Protein AF-A0A0M9G1Z7-F1 (afdb_monomer_lite)

Secondary structure (DSSP, 8-state):
----SSS--S---TTT--S-S-HHHHH-HHHHHHHHT-TTS-EEE--HHHHTT-B--HHHHHGGGGGTTBHHHHHHHHHHHTTTTHHHHSTT---B-HHHHHHHHHH-GGG-EEEE--EEE---TT-TTTT-EEEPPTTS---SEEEEES--HHHHHHHHHHHTT-S-B-

Structure (mmCIF, N/CA/C/O backbone):
data_AF-A0A0M9G1Z7-F1
#
_entry.id   AF-A0A0M9G1Z7-F1
#
loop_
_atom_site.group_PDB
_atom_site.id
_atom_site.type_symbol
_atom_site.label_atom_id
_atom_site.label_alt_id
_atom_site.label_comp_id
_atom_site.label_asym_id
_atom_site.label_entity_id
_atom_site.label_seq_id
_atom_site.pdbx_PDB_ins_code
_atom_site.Cartn_x
_atom_site.Cartn_y
_atom_site.Cartn_z
_atom_site.occupancy
_atom_site.B_iso_or_equiv
_atom_site.auth_seq_id
_atom_site.auth_comp_id
_atom_site.auth_asym_id
_atom_site.auth_atom_id
_atom_site.pdbx_PDB_model_num
ATOM 1 N N . MET A 1 1 ? 0.176 5.608 -1.181 1.00 98.38 1 MET A N 1
ATOM 2 C CA . MET A 1 1 ? 0.176 4.142 -1.284 1.00 98.38 1 MET A CA 1
ATOM 3 C C . MET A 1 1 ? 0.508 3.815 -2.726 1.00 98.38 1 MET A C 1
ATOM 5 O O . MET A 1 1 ? -0.100 4.425 -3.598 1.00 98.38 1 MET A O 1
ATOM 9 N N . GLY A 1 2 ? 1.482 2.946 -2.980 1.00 98.50 2 GLY A N 1
ATOM 10 C CA . GLY A 1 2 ? 1.714 2.448 -4.333 1.00 98.50 2 GLY A CA 1
ATOM 11 C C . GLY A 1 2 ? 3.036 1.710 -4.508 1.00 98.50 2 GLY A C 1
ATOM 12 O O . GLY A 1 2 ? 3.995 1.946 -3.771 1.00 98.50 2 GLY A O 1
ATOM 13 N N . GLY A 1 3 ? 3.079 0.841 -5.511 1.00 98.50 3 GLY A N 1
ATOM 14 C CA . GLY A 1 3 ? 4.253 0.079 -5.927 1.00 98.50 3 GLY A CA 1
ATOM 15 C C . GLY A 1 3 ? 4.392 -1.279 -5.243 1.00 98.50 3 GLY A C 1
ATOM 16 O O . GLY A 1 3 ? 3.792 -1.549 -4.205 1.00 98.50 3 GLY A O 1
ATOM 17 N N . ALA A 1 4 ? 5.225 -2.131 -5.835 1.00 98.31 4 ALA A N 1
ATOM 18 C CA . ALA A 1 4 ? 5.664 -3.420 -5.304 1.00 98.31 4 ALA A CA 1
ATOM 19 C C . ALA A 1 4 ? 7.134 -3.595 -5.696 1.00 98.31 4 ALA A C 1
ATOM 21 O O . ALA A 1 4 ? 7.437 -3.645 -6.887 1.00 98.31 4 ALA A O 1
ATOM 22 N N . VAL A 1 5 ? 8.044 -3.578 -4.717 1.00 97.38 5 VAL A N 1
ATOM 23 C CA . VAL A 1 5 ? 9.481 -3.397 -4.985 1.00 97.38 5 VAL A CA 1
ATOM 24 C C . VAL A 1 5 ? 10.244 -4.711 -4.860 1.00 97.38 5 VAL A C 1
ATOM 26 O O . VAL A 1 5 ? 10.845 -5.166 -5.833 1.00 97.38 5 VAL A O 1
ATOM 29 N N . ASP A 1 6 ? 10.197 -5.330 -3.680 1.00 97.06 6 ASP A N 1
ATOM 30 C CA . ASP A 1 6 ? 10.877 -6.593 -3.371 1.00 97.06 6 ASP A CA 1
ATOM 31 C C . ASP A 1 6 ? 9.891 -7.778 -3.321 1.00 97.06 6 ASP A C 1
ATOM 33 O O . ASP A 1 6 ? 10.258 -8.893 -2.952 1.00 97.06 6 ASP A O 1
ATOM 37 N N . VAL A 1 7 ? 8.626 -7.543 -3.682 1.00 97.38 7 VAL A N 1
ATOM 38 C CA . VAL A 1 7 ? 7.528 -8.516 -3.621 1.00 97.38 7 VAL A CA 1
ATOM 39 C C . VAL A 1 7 ? 6.761 -8.580 -4.941 1.00 97.38 7 VAL A C 1
ATOM 41 O O . VAL A 1 7 ? 6.930 -7.740 -5.826 1.00 97.38 7 VAL A O 1
ATOM 44 N N . LYS A 1 8 ? 5.900 -9.593 -5.074 1.00 96.88 8 LYS A N 1
ATOM 45 C CA . LYS A 1 8 ? 4.959 -9.713 -6.193 1.00 96.88 8 LYS A CA 1
ATOM 46 C C . LYS A 1 8 ? 3.984 -8.524 -6.202 1.00 96.88 8 LYS A C 1
ATOM 48 O O . LYS A 1 8 ? 3.596 -8.038 -5.141 1.00 96.88 8 LYS A O 1
ATOM 53 N N . GLY A 1 9 ? 3.598 -8.082 -7.396 1.00 98.06 9 GLY A N 1
ATOM 54 C CA . GLY A 1 9 ? 2.546 -7.093 -7.608 1.00 98.06 9 GLY A CA 1
ATOM 55 C C . GLY A 1 9 ? 1.139 -7.665 -7.403 1.00 98.06 9 GLY A C 1
ATOM 56 O O . GLY A 1 9 ? 0.977 -8.835 -7.055 1.00 98.06 9 GLY A O 1
ATOM 57 N N . ASN A 1 10 ? 0.122 -6.838 -7.649 1.00 97.75 10 ASN A N 1
ATOM 58 C CA . ASN A 1 10 ? -1.297 -7.208 -7.546 1.00 97.75 10 ASN A CA 1
ATOM 59 C C . ASN A 1 10 ? -2.120 -6.896 -8.815 1.00 97.75 10 ASN A C 1
ATOM 61 O O . ASN A 1 10 ? -3.346 -7.016 -8.811 1.00 97.75 10 ASN A O 1
ATOM 65 N N . VAL A 1 11 ? -1.465 -6.517 -9.919 1.00 97.69 11 VAL A N 1
ATOM 66 C CA . VAL A 1 11 ? -2.119 -6.308 -11.220 1.00 97.69 11 VAL A CA 1
ATOM 67 C C . VAL A 1 11 ? -2.081 -7.595 -12.039 1.00 97.69 11 VAL A C 1
ATOM 69 O O . VAL A 1 11 ? -1.102 -7.880 -12.734 1.00 97.69 11 VAL A O 1
ATOM 72 N N . PHE A 1 12 ? -3.170 -8.359 -11.982 1.00 95.50 12 PHE A N 1
ATOM 73 C CA . PHE A 1 12 ? -3.362 -9.599 -12.739 1.00 95.50 12 PHE A CA 1
ATOM 74 C C . PHE A 1 12 ? -4.390 -9.387 -13.852 1.00 95.50 12 PHE A C 1
ATOM 76 O O . PHE A 1 12 ? -5.594 -9.411 -13.603 1.00 95.50 12 PHE A O 1
ATOM 83 N N . ILE A 1 13 ? -3.912 -9.142 -15.074 1.00 95.81 13 ILE A N 1
ATOM 84 C CA . ILE A 1 13 ? -4.743 -9.031 -16.274 1.00 95.81 13 ILE A CA 1
ATOM 85 C C . ILE A 1 13 ? -4.264 -10.090 -17.267 1.00 95.81 13 ILE A C 1
ATOM 87 O O . ILE A 1 13 ? -3.140 -10.015 -17.773 1.00 95.81 13 ILE A O 1
ATOM 91 N N . ASP A 1 14 ? -5.122 -11.074 -17.533 1.00 94.75 14 ASP A N 1
ATOM 92 C CA . ASP A 1 14 ? -4.798 -12.239 -18.356 1.00 94.75 14 ASP A CA 1
ATOM 93 C C . ASP A 1 14 ? -4.264 -11.839 -19.735 1.00 94.75 14 ASP A C 1
ATOM 95 O O . ASP A 1 14 ? -4.853 -11.031 -20.454 1.00 94.75 14 ASP A O 1
ATOM 99 N N . GLY A 1 15 ? -3.107 -12.402 -20.092 1.00 93.88 15 GLY A N 1
ATOM 100 C CA . GLY A 1 15 ? -2.430 -12.124 -21.359 1.00 93.88 15 GLY A CA 1
ATOM 101 C C . GLY A 1 15 ? -1.851 -10.711 -21.493 1.00 93.88 15 GLY A C 1
ATOM 102 O O . GLY A 1 15 ? -1.323 -10.388 -22.555 1.00 93.88 15 GLY A O 1
ATOM 103 N N . ARG A 1 16 ? -1.928 -9.870 -20.450 1.00 96.12 16 ARG A N 1
ATOM 104 C CA . ARG A 1 16 ? -1.551 -8.452 -20.517 1.00 96.12 16 ARG A CA 1
ATOM 105 C C . ARG A 1 16 ? -0.486 -8.026 -19.513 1.00 96.12 16 ARG A C 1
ATOM 107 O O . ARG A 1 16 ? 0.337 -7.177 -19.861 1.00 96.12 16 ARG A O 1
ATOM 114 N N . THR A 1 17 ? -0.500 -8.569 -18.298 1.00 97.25 17 THR A N 1
ATOM 115 C CA . THR A 1 17 ? 0.473 -8.241 -17.245 1.00 97.25 17 THR A CA 1
ATOM 116 C C . THR A 1 17 ? 1.111 -9.502 -16.668 1.00 97.25 17 THR A C 1
ATOM 118 O O . THR A 1 17 ? 0.504 -10.569 -16.655 1.00 97.25 17 THR A O 1
ATOM 121 N N . ASP A 1 18 ? 2.346 -9.393 -16.178 1.00 97.44 18 ASP A N 1
ATOM 122 C CA . ASP A 1 18 ? 3.078 -10.497 -15.539 1.00 97.44 18 ASP A CA 1
ATOM 123 C C . ASP A 1 18 ? 2.846 -10.580 -14.017 1.00 97.44 18 ASP A C 1
ATOM 125 O O . ASP A 1 18 ? 3.425 -11.429 -13.338 1.00 97.44 18 ASP A O 1
ATOM 129 N N . GLY A 1 19 ? 2.021 -9.685 -13.462 1.00 97.06 19 GLY A N 1
ATOM 130 C CA . GLY A 1 19 ? 1.761 -9.615 -12.026 1.00 97.06 19 GLY A CA 1
ATOM 131 C C . GLY A 1 19 ? 2.853 -8.927 -11.207 1.00 97.06 19 GLY A C 1
ATOM 132 O O . GLY A 1 19 ? 2.873 -9.085 -9.989 1.00 97.06 19 GLY A O 1
ATOM 133 N N . SER A 1 20 ? 3.777 -8.192 -11.829 1.00 98.06 20 SER A N 1
ATOM 134 C CA . SER A 1 20 ? 4.849 -7.474 -11.121 1.00 98.06 20 SER A CA 1
ATOM 135 C C . SER A 1 20 ? 4.500 -6.039 -10.714 1.00 98.06 20 SER A C 1
ATOM 137 O O . SER A 1 20 ? 5.203 -5.454 -9.891 1.00 98.06 20 SER A O 1
ATOM 139 N N . ALA A 1 21 ? 3.439 -5.461 -11.278 1.00 98.50 21 ALA A N 1
ATOM 140 C CA . ALA A 1 21 ? 3.002 -4.098 -10.991 1.00 98.50 21 ALA A CA 1
ATOM 141 C C . ALA A 1 21 ? 1.966 -4.038 -9.862 1.00 98.50 21 ALA A C 1
ATOM 143 O O . ALA A 1 21 ? 1.261 -5.010 -9.581 1.00 98.50 21 ALA A O 1
ATOM 144 N N . GLU A 1 22 ? 1.856 -2.866 -9.242 1.00 98.75 22 GLU A N 1
ATOM 145 C CA . GLU A 1 22 ? 0.801 -2.532 -8.286 1.00 98.75 22 GLU A CA 1
ATOM 146 C C . GLU A 1 22 ? -0.187 -1.541 -8.926 1.00 98.75 22 GLU A C 1
ATOM 148 O O . GLU A 1 22 ? 0.222 -0.700 -9.731 1.00 98.75 22 GLU A O 1
ATOM 153 N N . TRP A 1 23 ? -1.480 -1.667 -8.607 1.00 98.62 23 TRP A N 1
ATOM 154 C CA . TRP A 1 23 ? -2.576 -0.953 -9.279 1.00 98.62 23 TRP A CA 1
ATOM 155 C C . TRP A 1 23 ? -2.42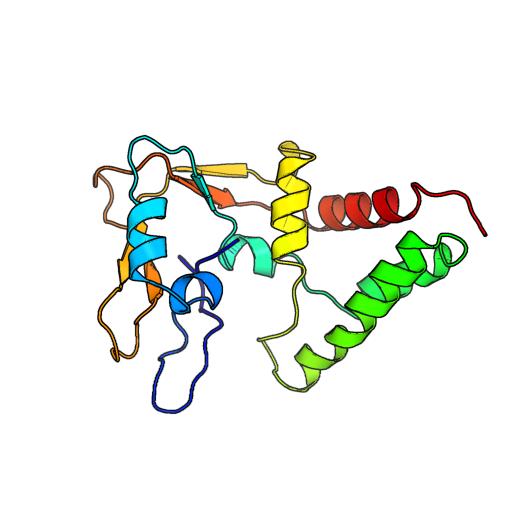2 0.569 -9.341 1.00 98.62 23 TRP A C 1
ATOM 157 O O . TRP A 1 23 ? -2.611 1.129 -10.421 1.00 98.62 23 TRP A O 1
ATOM 167 N N . ASN A 1 24 ? -2.063 1.248 -8.247 1.00 98.81 24 ASN A N 1
ATOM 168 C CA . ASN A 1 24 ? -1.942 2.710 -8.250 1.00 98.81 24 ASN A CA 1
ATOM 169 C C . ASN A 1 24 ? -0.838 3.198 -9.196 1.00 98.81 24 ASN A C 1
ATOM 171 O O . ASN A 1 24 ? -0.991 4.239 -9.831 1.00 98.81 24 ASN A O 1
ATOM 175 N N . ILE A 1 25 ? 0.261 2.447 -9.314 1.00 98.75 25 ILE A N 1
ATOM 176 C CA . ILE A 1 25 ? 1.335 2.766 -10.264 1.00 98.75 25 ILE A CA 1
ATOM 177 C C . ILE A 1 25 ? 0.937 2.384 -11.692 1.00 98.75 25 ILE A C 1
ATOM 179 O O . ILE A 1 25 ? 1.209 3.137 -12.621 1.00 98.75 25 ILE A O 1
ATOM 183 N N . PHE A 1 26 ? 0.290 1.231 -11.876 1.00 98.62 26 PHE A N 1
ATOM 184 C CA . PHE A 1 26 ? -0.145 0.740 -13.186 1.00 98.62 26 PHE A CA 1
ATOM 185 C C . PHE A 1 26 ? -1.203 1.628 -13.847 1.00 98.62 26 PHE A C 1
ATOM 187 O O . PHE A 1 26 ? -1.284 1.665 -15.070 1.00 98.62 26 PHE A O 1
ATOM 194 N N . TRP A 1 27 ? -2.006 2.343 -13.057 1.00 98.56 27 TRP A N 1
ATOM 195 C CA . TRP A 1 27 ? -3.067 3.199 -13.581 1.00 98.56 27 TRP A CA 1
ATOM 196 C C . TRP A 1 27 ? -2.533 4.386 -14.401 1.00 98.56 27 TRP A C 1
ATOM 198 O O . TRP A 1 27 ? -3.117 4.731 -15.425 1.00 98.56 27 TRP A O 1
ATOM 208 N N . ASP A 1 28 ? -1.410 4.980 -13.981 1.00 98.75 28 ASP A N 1
ATOM 209 C CA . ASP A 1 28 ? -0.669 6.000 -14.740 1.00 98.75 28 ASP A CA 1
ATOM 210 C C . ASP A 1 28 ? 0.842 5.916 -14.418 1.00 98.75 28 ASP A C 1
ATOM 212 O O . ASP A 1 28 ? 1.361 6.649 -13.560 1.00 98.75 28 ASP A O 1
ATOM 216 N N . PRO A 1 29 ? 1.578 5.005 -15.087 1.00 98.62 29 PRO A N 1
ATOM 217 C CA . PRO A 1 29 ? 3.004 4.822 -14.841 1.00 98.62 29 PRO A CA 1
ATOM 218 C C . PRO A 1 29 ? 3.849 6.076 -15.128 1.00 98.62 29 PRO A C 1
ATOM 220 O O . PRO A 1 29 ? 4.761 6.355 -14.340 1.00 98.62 29 PRO A O 1
ATOM 223 N N . PRO A 1 30 ? 3.603 6.862 -16.202 1.00 98.50 30 PRO A N 1
ATOM 224 C CA . PRO A 1 30 ? 4.297 8.131 -16.420 1.00 98.50 30 PRO A CA 1
ATOM 225 C C . PRO A 1 30 ? 4.157 9.123 -15.260 1.00 98.50 30 PRO A C 1
ATOM 227 O O . PRO A 1 30 ? 5.167 9.688 -14.829 1.00 98.50 30 PRO A O 1
ATOM 230 N N . ALA A 1 31 ? 2.951 9.317 -14.715 1.00 98.38 31 ALA A N 1
ATOM 231 C CA . ALA A 1 31 ? 2.757 10.205 -13.570 1.00 98.38 31 ALA A CA 1
ATOM 232 C C . ALA A 1 31 ? 3.496 9.694 -12.326 1.00 98.38 31 ALA A C 1
ATOM 234 O O . ALA A 1 31 ? 4.201 10.459 -11.659 1.00 98.38 31 ALA A O 1
ATOM 235 N N . ALA A 1 32 ? 3.403 8.389 -12.051 1.00 97.94 32 ALA A N 1
ATOM 236 C CA . ALA A 1 32 ? 4.121 7.766 -10.948 1.00 97.94 32 ALA A CA 1
ATOM 237 C C . ALA A 1 32 ? 5.642 7.930 -11.084 1.00 97.94 32 ALA A C 1
ATOM 239 O O . ALA A 1 32 ? 6.304 8.291 -10.110 1.00 97.94 32 ALA A O 1
ATOM 240 N N . LYS A 1 33 ? 6.196 7.739 -12.292 1.00 96.44 33 LYS A N 1
ATOM 241 C CA . LYS A 1 33 ? 7.617 7.980 -12.577 1.00 96.44 33 LYS A CA 1
ATOM 242 C C . LYS A 1 33 ? 8.004 9.410 -12.216 1.00 96.44 33 LYS A C 1
ATOM 244 O O . LYS A 1 33 ? 8.922 9.597 -11.426 1.00 96.44 33 LYS A O 1
ATOM 249 N N . THR A 1 34 ? 7.274 10.399 -12.733 1.00 95.69 34 THR A N 1
ATOM 250 C CA . THR A 1 34 ? 7.555 11.821 -12.487 1.00 95.69 34 THR A CA 1
ATOM 251 C C . THR A 1 34 ? 7.594 12.155 -10.993 1.00 95.69 34 THR A C 1
ATOM 253 O O . THR A 1 34 ? 8.503 12.856 -10.551 1.00 95.69 34 THR A O 1
ATOM 256 N N . VAL A 1 35 ? 6.646 11.645 -10.198 1.00 95.62 35 VAL A N 1
ATOM 257 C CA . VAL A 1 35 ? 6.580 11.926 -8.753 1.00 95.62 35 VAL A CA 1
ATOM 258 C C . VAL A 1 35 ? 7.670 11.181 -7.980 1.00 95.62 35 VAL A C 1
ATOM 260 O O . VAL A 1 35 ? 8.393 11.800 -7.199 1.00 95.62 35 VAL A O 1
ATOM 263 N N . LEU A 1 36 ? 7.821 9.870 -8.198 1.00 94.44 36 LEU A N 1
ATOM 264 C CA . LEU A 1 36 ? 8.739 9.028 -7.421 1.00 94.44 36 LEU A CA 1
ATOM 265 C C . LEU A 1 36 ? 10.216 9.332 -7.689 1.00 94.44 36 LEU A C 1
ATOM 267 O O . LEU A 1 36 ? 11.053 9.079 -6.819 1.00 94.44 36 LEU A O 1
ATOM 271 N N . THR A 1 37 ? 10.540 9.886 -8.860 1.00 90.81 37 THR A N 1
ATOM 272 C CA . THR A 1 37 ? 11.901 10.320 -9.202 1.00 90.81 37 THR A CA 1
ATOM 273 C C . THR A 1 37 ? 12.120 11.821 -9.004 1.00 90.81 37 THR A C 1
ATOM 275 O O . THR A 1 37 ? 13.184 12.325 -9.359 1.00 90.81 37 THR A O 1
ATOM 278 N N . CYS A 1 38 ? 11.146 12.563 -8.462 1.00 91.81 38 CYS A N 1
ATOM 279 C CA . CYS A 1 38 ? 11.286 14.001 -8.248 1.00 91.81 38 CYS A CA 1
ATOM 280 C C . CYS A 1 38 ? 12.326 14.287 -7.145 1.00 91.81 38 CYS A C 1
ATOM 282 O O . CYS A 1 38 ? 12.121 13.906 -5.989 1.00 91.81 38 CYS A O 1
ATOM 284 N N . PRO A 1 39 ? 13.430 15.000 -7.440 1.00 89.75 39 PRO A N 1
ATOM 285 C CA . PRO A 1 39 ? 14.479 15.250 -6.449 1.00 89.75 39 PRO A CA 1
ATOM 286 C C . PRO A 1 39 ? 14.055 16.254 -5.365 1.00 89.75 39 PRO A C 1
ATOM 288 O O . PRO A 1 39 ? 14.638 16.287 -4.284 1.00 89.75 39 PRO A O 1
ATOM 291 N N . HIS A 1 40 ? 13.034 17.072 -5.635 1.00 91.12 40 HIS A N 1
ATOM 292 C CA . HIS A 1 40 ? 12.601 18.159 -4.753 1.00 91.12 40 HIS A CA 1
ATOM 293 C C . HIS A 1 40 ? 11.419 17.787 -3.850 1.00 91.12 40 HIS A C 1
ATOM 295 O O . HIS A 1 40 ? 11.057 18.567 -2.971 1.00 91.12 40 HIS A O 1
ATOM 301 N N . LEU A 1 41 ? 10.825 16.605 -4.035 1.00 92.75 41 LEU A N 1
ATOM 302 C CA . LEU A 1 41 ? 9.673 16.149 -3.266 1.00 92.75 41 LEU A CA 1
ATOM 303 C C . LEU A 1 41 ? 10.062 14.979 -2.366 1.00 92.75 41 LEU A C 1
ATOM 305 O O . LEU A 1 41 ? 10.397 13.901 -2.853 1.00 92.75 41 LEU A O 1
ATOM 309 N N . LYS A 1 42 ? 9.962 15.174 -1.046 1.00 94.50 42 LYS A N 1
ATOM 310 C CA . LYS A 1 42 ? 10.115 14.065 -0.105 1.00 94.50 42 LYS A CA 1
ATOM 311 C C . LYS A 1 42 ? 8.908 13.139 -0.193 1.00 94.50 42 LYS A C 1
ATOM 313 O O . LYS A 1 42 ? 7.807 13.533 0.189 1.00 94.50 42 LYS A O 1
ATOM 318 N N . THR A 1 43 ? 9.133 11.900 -0.613 1.00 96.25 43 THR A N 1
ATOM 319 C CA . THR A 1 43 ? 8.074 10.904 -0.790 1.00 96.25 43 THR A CA 1
ATOM 320 C C . THR A 1 43 ? 8.278 9.735 0.163 1.00 96.25 43 THR A C 1
ATOM 322 O O . THR A 1 43 ? 9.358 9.156 0.215 1.00 96.25 43 THR A O 1
ATOM 325 N N . VAL A 1 44 ? 7.238 9.376 0.922 1.00 97.88 44 VAL A N 1
ATOM 326 C CA . VAL A 1 44 ? 7.213 8.141 1.721 1.00 97.88 44 VAL A CA 1
ATOM 327 C C . VAL A 1 44 ? 6.304 7.141 1.023 1.00 97.88 44 VAL A C 1
ATOM 329 O O . VAL A 1 44 ? 5.099 7.364 0.905 1.00 97.88 44 VAL A O 1
ATOM 332 N N . VAL A 1 45 ? 6.884 6.043 0.556 1.00 98.06 45 VAL A N 1
ATOM 333 C CA . VAL A 1 45 ? 6.191 5.010 -0.206 1.00 98.06 45 VAL A CA 1
ATOM 334 C C . VAL A 1 45 ? 5.772 3.881 0.725 1.00 98.06 45 VAL A C 1
ATOM 336 O O . VAL A 1 45 ? 6.605 3.210 1.327 1.00 98.06 45 VAL A O 1
ATOM 339 N N . PHE A 1 46 ? 4.464 3.661 0.805 1.00 98.69 46 PHE A N 1
ATOM 340 C CA . PHE A 1 46 ? 3.873 2.428 1.317 1.00 98.69 46 PHE A CA 1
ATOM 341 C C . PHE A 1 46 ? 3.514 1.551 0.118 1.00 98.69 46 PHE A C 1
ATOM 343 O O . PHE A 1 46 ? 2.459 1.742 -0.493 1.00 98.69 46 PHE A O 1
ATOM 350 N N . SER A 1 47 ? 4.437 0.659 -0.243 1.00 98.62 47 SER A N 1
ATOM 351 C CA . SER A 1 47 ? 4.286 -0.353 -1.293 1.00 98.62 47 SER A CA 1
ATOM 352 C C . SER A 1 47 ? 3.644 -1.633 -0.744 1.00 98.62 47 SER A C 1
ATOM 354 O O . SER A 1 47 ? 3.406 -1.753 0.469 1.00 98.62 47 SER A O 1
ATOM 356 N N . LEU A 1 48 ? 3.411 -2.622 -1.612 1.00 98.62 48 LEU A N 1
ATOM 357 C CA . LEU A 1 48 ? 2.989 -3.974 -1.222 1.00 98.62 48 LEU A CA 1
ATOM 358 C C . LEU A 1 48 ? 3.942 -4.623 -0.208 1.00 98.62 48 LEU A C 1
ATOM 360 O O . LEU A 1 48 ? 3.486 -5.319 0.692 1.00 98.62 48 LEU A O 1
ATOM 364 N N . ASP A 1 49 ? 5.236 -4.295 -0.247 1.00 98.31 49 ASP A N 1
ATOM 365 C CA . ASP A 1 49 ? 6.234 -4.751 0.731 1.00 98.31 49 ASP A CA 1
ATOM 366 C C . ASP A 1 49 ? 5.824 -4.461 2.184 1.00 98.31 49 ASP A C 1
ATOM 368 O O . ASP A 1 49 ? 6.047 -5.272 3.079 1.00 98.31 49 ASP A O 1
ATOM 372 N N . SER A 1 50 ? 5.224 -3.291 2.416 1.00 98.25 50 SER A N 1
ATOM 373 C CA . SER A 1 50 ? 4.772 -2.850 3.742 1.00 98.25 50 SER A CA 1
ATOM 374 C C . SER A 1 50 ? 3.320 -3.235 4.015 1.00 98.25 50 SER A C 1
ATOM 376 O O . SER A 1 50 ? 2.970 -3.701 5.098 1.00 98.25 50 SER A O 1
ATOM 378 N N . THR A 1 51 ? 2.458 -3.070 3.019 1.00 98.50 51 THR A N 1
ATOM 379 C CA . THR A 1 51 ? 1.003 -3.187 3.169 1.00 98.50 51 THR A CA 1
ATOM 380 C C . THR A 1 51 ? 0.512 -4.636 3.196 1.00 98.50 51 THR A C 1
ATOM 382 O O . THR A 1 51 ? -0.528 -4.903 3.797 1.00 98.50 51 THR A O 1
ATOM 385 N N . ASN A 1 52 ? 1.302 -5.594 2.697 1.00 97.69 52 ASN A N 1
ATOM 386 C CA . ASN A 1 52 ? 1.024 -7.024 2.871 1.00 97.69 52 ASN A CA 1
ATOM 387 C C . ASN A 1 52 ? 1.028 -7.460 4.353 1.00 97.69 52 ASN A C 1
ATOM 389 O O . ASN A 1 52 ? 0.524 -8.532 4.681 1.00 97.69 52 ASN A O 1
ATOM 393 N N . SER A 1 53 ? 1.549 -6.634 5.271 1.00 97.56 53 SER A N 1
ATOM 394 C CA . SER A 1 53 ? 1.513 -6.896 6.719 1.00 97.56 53 SER A CA 1
ATOM 395 C C . SER A 1 53 ? 0.149 -6.646 7.378 1.00 97.56 53 SER A C 1
ATOM 397 O O . SER A 1 53 ? -0.048 -7.029 8.532 1.00 97.56 53 SER A O 1
ATOM 399 N N . VAL A 1 54 ? -0.806 -6.020 6.675 1.00 98.06 54 VAL A N 1
ATOM 400 C CA . VAL A 1 54 ? -2.106 -5.613 7.239 1.00 98.06 54 VAL A CA 1
ATOM 401 C C . VAL A 1 54 ? -3.318 -6.194 6.483 1.00 98.06 54 VAL A C 1
ATOM 403 O O . VAL A 1 54 ? -4.143 -5.442 5.952 1.00 98.06 54 VAL A O 1
ATOM 406 N N . PRO A 1 55 ? -3.467 -7.534 6.420 1.00 97.25 55 PRO A N 1
ATOM 407 C CA . PRO A 1 55 ? -4.613 -8.167 5.769 1.00 97.25 55 PRO A CA 1
ATOM 408 C C . PRO A 1 55 ? -5.923 -7.911 6.523 1.00 97.25 55 PRO A C 1
ATOM 410 O O . PRO A 1 55 ? -6.029 -8.134 7.732 1.00 97.25 55 PRO A O 1
ATOM 413 N N . VAL A 1 56 ? -6.974 -7.533 5.796 1.00 97.44 56 VAL A N 1
ATOM 414 C CA . VAL A 1 56 ? -8.320 -7.379 6.358 1.00 97.44 56 VAL A CA 1
ATOM 415 C C . VAL A 1 56 ? -8.980 -8.754 6.442 1.00 97.44 56 VAL A C 1
ATOM 417 O O . VAL A 1 56 ? -9.602 -9.239 5.501 1.00 97.44 56 VAL A O 1
ATOM 420 N N . THR A 1 57 ? -8.823 -9.402 7.595 1.00 95.88 57 THR A N 1
ATOM 421 C CA . THR A 1 57 ? -9.376 -10.738 7.860 1.00 95.88 57 THR A CA 1
ATOM 422 C C . THR A 1 57 ? -10.667 -10.673 8.671 1.00 95.88 57 THR A C 1
ATOM 424 O O . THR A 1 57 ? -10.901 -9.724 9.423 1.00 95.88 57 THR A O 1
ATOM 427 N N . SER A 1 58 ? -11.478 -11.732 8.610 1.00 95.88 58 SER A N 1
ATOM 428 C CA . SER A 1 58 ? -12.669 -11.865 9.462 1.00 95.88 58 SER A CA 1
ATOM 429 C C . SER A 1 58 ? -12.342 -11.729 10.953 1.00 95.88 58 SER A C 1
ATOM 431 O O . SER A 1 58 ? -13.095 -11.086 11.677 1.00 95.88 58 SER A O 1
ATOM 433 N N . ALA A 1 59 ? -11.197 -12.250 11.409 1.00 95.88 59 ALA A N 1
ATOM 434 C CA . ALA A 1 59 ? -10.764 -12.137 12.804 1.00 95.88 59 ALA A CA 1
ATOM 435 C C . ALA A 1 59 ? -10.462 -10.685 13.221 1.00 95.88 59 ALA A C 1
ATOM 437 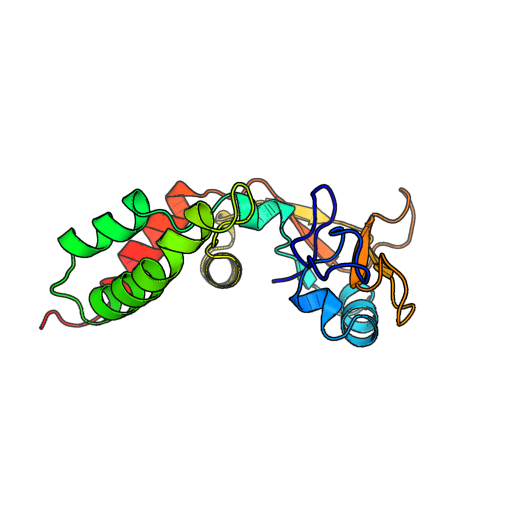O O . ALA A 1 59 ? -10.761 -10.287 14.346 1.00 95.88 59 ALA A O 1
ATOM 438 N N . VAL A 1 60 ? -9.896 -9.871 12.322 1.00 96.19 60 VAL A N 1
ATOM 439 C CA . VAL A 1 60 ? -9.709 -8.430 12.559 1.00 96.19 60 VAL A CA 1
ATOM 440 C C . VAL A 1 60 ? -11.062 -7.720 12.594 1.00 96.19 60 VAL A C 1
ATOM 442 O O . VAL A 1 60 ? -11.325 -6.949 13.515 1.00 96.19 60 VAL A O 1
ATOM 445 N N . VAL A 1 61 ? -11.937 -8.004 11.627 1.00 97.12 61 VAL A N 1
ATOM 446 C CA . VAL A 1 61 ? -13.238 -7.333 11.485 1.00 97.12 61 VAL A CA 1
ATOM 447 C C . VAL A 1 61 ? -14.193 -7.648 12.641 1.00 97.12 61 VAL A C 1
ATOM 449 O O . VAL A 1 61 ? -14.914 -6.769 13.108 1.00 97.12 61 VAL A O 1
ATOM 452 N N . GLN A 1 62 ? -14.166 -8.867 13.178 1.00 97.38 62 GLN A N 1
ATOM 453 C CA . GLN A 1 62 ? -15.003 -9.251 14.320 1.00 97.38 62 GLN A CA 1
ATOM 454 C C . GLN A 1 62 ? -14.736 -8.404 15.576 1.00 97.38 62 GLN A C 1
ATOM 456 O O . GLN A 1 62 ? -15.649 -8.208 16.378 1.00 97.38 62 GLN A O 1
ATOM 461 N N . LYS A 1 63 ? -13.537 -7.817 15.722 1.00 97.50 63 LYS A N 1
ATOM 462 C CA . LYS A 1 63 ? -13.208 -6.919 16.844 1.00 97.50 63 LYS A CA 1
ATOM 463 C C . LYS A 1 63 ? -14.084 -5.661 16.876 1.00 97.50 63 LYS A C 1
ATOM 465 O O . LYS A 1 63 ? -14.313 -5.121 17.954 1.00 97.50 63 LYS A O 1
ATOM 470 N N . PHE A 1 64 ? -14.613 -5.209 15.735 1.00 97.62 64 PHE A N 1
ATOM 471 C CA . PHE A 1 64 ? -15.518 -4.053 15.688 1.00 97.62 64 PHE A CA 1
ATOM 472 C C . PHE A 1 64 ? -16.880 -4.338 16.334 1.00 97.62 64 PHE A C 1
ATOM 474 O O . PHE A 1 64 ? -17.528 -3.402 16.797 1.00 97.62 64 PHE A O 1
ATOM 481 N N . GLY A 1 65 ? -17.291 -5.610 16.439 1.00 96.19 65 GLY A N 1
ATOM 482 C CA . GLY A 1 65 ? -18.539 -5.994 17.105 1.00 96.19 65 GLY A CA 1
ATOM 483 C C . GLY A 1 65 ? -18.573 -5.612 18.588 1.00 96.19 65 GLY A C 1
ATOM 484 O O . GLY A 1 65 ? -19.629 -5.254 19.098 1.00 96.19 65 GLY A O 1
ATOM 485 N N . ALA A 1 66 ? -17.413 -5.597 19.255 1.00 96.19 66 ALA A N 1
ATOM 486 C CA . ALA A 1 66 ? -17.276 -5.191 20.656 1.00 96.19 66 ALA A CA 1
ATOM 487 C C . ALA A 1 66 ? -17.385 -3.670 20.887 1.00 96.19 66 ALA A C 1
ATOM 489 O O . ALA A 1 66 ? -17.332 -3.232 22.029 1.00 96.19 66 ALA A O 1
ATOM 490 N N . GLN A 1 67 ? -17.484 -2.876 19.818 1.00 96.88 67 GLN A N 1
ATOM 491 C CA . GLN A 1 67 ? -17.600 -1.415 19.859 1.00 96.88 67 GLN A CA 1
ATOM 492 C C . GLN A 1 67 ? -18.673 -0.923 18.869 1.00 96.88 67 GLN A C 1
ATOM 494 O O . GLN A 1 67 ? -18.561 0.153 18.275 1.00 96.88 67 GLN A O 1
ATOM 499 N N . ASN A 1 68 ? -19.701 -1.746 18.633 1.00 96.19 68 ASN A N 1
ATOM 500 C CA . ASN A 1 68 ? -20.756 -1.482 17.655 1.00 96.19 68 ASN A CA 1
ATOM 501 C C . ASN A 1 68 ? -21.657 -0.297 18.052 1.00 96.19 68 ASN A C 1
ATOM 503 O O . ASN A 1 68 ? -22.371 0.230 17.208 1.00 96.19 68 ASN A O 1
ATOM 507 N N . GLU A 1 69 ? -21.622 0.165 19.299 1.00 96.75 69 GLU A N 1
ATOM 508 C CA . GLU A 1 69 ? -22.305 1.376 19.765 1.00 96.75 69 GLU A CA 1
ATOM 509 C C . GLU A 1 69 ? -21.771 2.668 19.116 1.00 96.75 69 GLU A C 1
ATOM 511 O O . GLU A 1 69 ? -22.480 3.675 19.061 1.00 96.75 69 GLU A O 1
ATOM 516 N N . TYR A 1 70 ? -20.554 2.646 18.560 1.00 98.06 70 TYR A N 1
ATOM 517 C CA . TYR A 1 70 ? -19.947 3.796 17.891 1.00 98.06 70 TYR A CA 1
ATOM 518 C C . TYR A 1 70 ? -20.232 3.788 16.385 1.00 98.06 70 TYR A C 1
ATOM 520 O O . TYR A 1 70 ? -19.881 2.843 15.675 1.00 98.06 70 TYR A O 1
ATOM 528 N N . LEU A 1 71 ? -20.784 4.886 15.856 1.00 97.44 71 LEU A N 1
ATOM 529 C CA . LEU A 1 71 ? -21.125 5.014 14.430 1.00 97.44 71 LEU A CA 1
ATOM 530 C C . LEU A 1 71 ? -19.928 4.756 13.500 1.00 97.44 71 LEU A C 1
ATOM 532 O O . LEU A 1 71 ? -20.068 4.075 12.486 1.00 97.44 71 LEU A O 1
ATOM 536 N N . LEU A 1 72 ? -18.743 5.261 13.851 1.00 97.81 72 LEU A N 1
ATOM 537 C CA . LEU A 1 72 ? -17.536 5.048 13.048 1.00 97.81 72 LEU A CA 1
ATOM 538 C C . LEU A 1 72 ? -17.094 3.579 13.051 1.00 97.81 72 LEU A C 1
ATOM 540 O O . LEU A 1 72 ? -16.577 3.092 12.049 1.00 97.81 72 LEU A O 1
ATOM 544 N N . SER A 1 73 ? -17.323 2.861 14.152 1.00 98.12 73 SER A N 1
ATOM 545 C CA . SER A 1 73 ? -17.019 1.431 14.233 1.00 98.12 73 SER A CA 1
ATOM 546 C C . SER A 1 73 ? -17.977 0.601 13.389 1.00 98.12 73 SER A C 1
ATOM 548 O O . SER A 1 73 ? -17.523 -0.317 12.712 1.00 98.12 73 SER A O 1
ATOM 550 N N . GLN A 1 74 ? -19.262 0.971 13.345 1.00 97.56 74 GLN A N 1
ATOM 551 C CA . GLN A 1 74 ? -20.227 0.372 12.415 1.00 97.56 74 GLN A CA 1
ATOM 552 C C . GLN A 1 74 ? -19.788 0.580 10.964 1.00 97.56 74 GLN A C 1
ATOM 554 O O . GLN A 1 74 ? -19.741 -0.370 10.189 1.00 97.56 74 GLN A O 1
ATOM 559 N N . PHE A 1 75 ? -19.424 1.814 10.608 1.00 97.38 75 PHE A N 1
ATOM 560 C CA . PHE A 1 75 ? -19.030 2.165 9.247 1.00 97.38 75 PHE A CA 1
ATOM 561 C C . PHE A 1 75 ? -17.773 1.413 8.788 1.00 97.38 75 PHE A C 1
ATOM 563 O O . PHE A 1 75 ? -17.795 0.737 7.757 1.00 97.38 75 PHE A O 1
ATOM 570 N N . VAL A 1 76 ? -16.684 1.488 9.560 1.00 97.88 76 VAL A N 1
ATOM 571 C CA . VAL A 1 76 ? -15.420 0.826 9.201 1.00 97.88 76 VAL A CA 1
ATOM 572 C C . VAL A 1 76 ? -15.566 -0.692 9.257 1.00 97.88 76 VAL A C 1
ATOM 574 O O . VAL A 1 76 ? -15.145 -1.372 8.322 1.00 97.88 76 VAL A O 1
ATOM 577 N N . GLY A 1 77 ? -16.213 -1.221 10.300 1.00 98.00 77 GLY A N 1
ATOM 578 C CA . GLY A 1 77 ? -16.463 -2.652 10.448 1.00 98.00 77 GLY A CA 1
ATOM 579 C C . GLY A 1 77 ? -17.258 -3.226 9.276 1.00 98.00 77 GLY A C 1
ATOM 580 O O . GLY A 1 77 ? -16.838 -4.224 8.697 1.00 98.00 77 GLY A O 1
ATOM 581 N N . ALA A 1 78 ? -18.348 -2.570 8.862 1.00 97.69 78 ALA A N 1
ATOM 582 C CA . ALA A 1 78 ? -19.147 -2.996 7.712 1.00 97.69 78 ALA A CA 1
ATOM 583 C C . ALA A 1 78 ? -18.371 -2.895 6.388 1.00 97.69 78 ALA A C 1
ATOM 585 O O . ALA A 1 78 ? -18.421 -3.816 5.572 1.00 97.69 78 ALA A O 1
ATOM 586 N N . THR A 1 79 ? -17.609 -1.814 6.194 1.00 97.56 79 THR A N 1
ATOM 587 C CA . THR A 1 79 ? -16.790 -1.620 4.987 1.00 97.56 79 THR A CA 1
ATOM 588 C C . THR A 1 79 ? -15.751 -2.732 4.858 1.00 97.56 79 THR A C 1
ATOM 590 O O . THR A 1 79 ? -15.661 -3.380 3.821 1.00 97.56 79 THR A O 1
ATOM 593 N N . TRP A 1 80 ? -15.006 -3.027 5.925 1.00 98.06 80 TRP A N 1
ATOM 594 C CA . TRP A 1 80 ? -14.014 -4.103 5.913 1.00 98.06 80 TRP A CA 1
ATOM 595 C C . TRP A 1 80 ? -14.642 -5.497 5.840 1.00 98.06 80 TRP A C 1
ATOM 597 O O . TRP A 1 80 ? -14.102 -6.357 5.147 1.00 98.06 80 TRP A O 1
ATOM 607 N N . ALA A 1 81 ? -15.797 -5.720 6.479 1.00 97.69 81 ALA A N 1
ATOM 608 C CA . ALA A 1 81 ? -16.548 -6.972 6.359 1.00 97.69 81 ALA A CA 1
ATOM 609 C C . ALA A 1 81 ? -16.906 -7.292 4.903 1.00 97.69 81 ALA A C 1
ATOM 611 O O . ALA A 1 81 ? -16.859 -8.453 4.504 1.00 97.69 81 ALA A O 1
ATOM 612 N N . SER A 1 82 ? -17.206 -6.270 4.094 1.00 96.75 82 SER A N 1
ATOM 613 C CA . SER A 1 82 ? -17.516 -6.457 2.674 1.00 96.75 82 SER A CA 1
ATOM 614 C C . SER A 1 82 ? -16.337 -6.995 1.853 1.00 96.75 82 SER A C 1
ATOM 616 O O . SER A 1 82 ? -16.559 -7.558 0.788 1.00 96.75 82 SER A O 1
ATOM 618 N N . CYS A 1 83 ? -15.103 -6.916 2.361 1.00 95.38 83 CYS A N 1
ATOM 619 C CA . CYS A 1 83 ? -13.897 -7.320 1.637 1.00 95.38 83 CYS A CA 1
ATOM 620 C C . CYS A 1 83 ? -13.266 -8.633 2.134 1.00 95.38 83 CYS A C 1
ATOM 622 O O . CYS A 1 83 ? -12.384 -9.173 1.467 1.00 95.38 83 CYS A O 1
ATOM 624 N N . THR A 1 84 ? -13.689 -9.184 3.279 1.00 94.12 84 THR A N 1
ATOM 625 C CA . THR A 1 84 ? -13.008 -10.346 3.897 1.00 94.12 84 THR A CA 1
ATOM 626 C C . THR A 1 84 ? -13.080 -11.619 3.054 1.00 94.12 84 THR A C 1
ATOM 628 O O . THR A 1 84 ? -12.214 -12.482 3.168 1.00 94.12 84 THR A O 1
ATOM 631 N N . HIS A 1 85 ? -14.087 -11.739 2.188 1.00 93.00 85 HIS A N 1
ATOM 632 C CA . HIS A 1 85 ? -14.282 -12.894 1.313 1.00 93.00 85 HIS A CA 1
ATOM 633 C C . HIS A 1 85 ? -13.326 -12.924 0.107 1.00 93.00 85 HIS A C 1
ATOM 635 O O . HIS A 1 85 ? -13.194 -13.967 -0.528 1.00 93.00 85 HIS A O 1
ATOM 641 N N . VAL A 1 86 ? -12.628 -11.821 -0.202 1.00 90.69 86 VAL A N 1
ATOM 642 C CA . VAL A 1 86 ? -11.727 -11.731 -1.367 1.00 90.69 86 VAL A CA 1
ATOM 643 C C . VAL A 1 86 ? -10.630 -12.792 -1.312 1.00 90.69 86 VAL A C 1
ATOM 645 O O . VAL A 1 86 ? -10.367 -13.437 -2.321 1.00 90.69 86 VAL A O 1
ATOM 648 N N . VAL A 1 87 ? -10.077 -13.066 -0.126 1.00 88.31 87 VAL A N 1
ATOM 649 C CA . VAL A 1 87 ? -9.041 -14.099 0.061 1.00 88.31 87 VAL A CA 1
ATOM 650 C C . VAL A 1 87 ? -9.531 -15.516 -0.276 1.00 88.31 87 VAL A C 1
ATOM 652 O O . VAL A 1 87 ? -8.731 -16.374 -0.630 1.00 88.31 87 VAL A O 1
ATOM 655 N N . LEU A 1 88 ? -10.843 -15.772 -0.196 1.00 88.19 88 LEU A N 1
ATOM 656 C CA . LEU A 1 88 ? -11.435 -17.061 -0.575 1.00 88.19 88 LEU A CA 1
ATOM 657 C C . LEU A 1 88 ? -11.578 -17.195 -2.096 1.00 88.19 88 LEU A C 1
ATOM 659 O O . LEU A 1 88 ? -11.513 -18.301 -2.622 1.00 88.19 88 LEU A O 1
ATOM 663 N N . MET A 1 89 ? -11.784 -16.077 -2.799 1.00 90.00 89 MET A N 1
ATOM 664 C CA . MET A 1 89 ? -11.887 -16.038 -4.262 1.00 90.00 89 MET A CA 1
ATOM 665 C C . MET A 1 89 ? -10.514 -15.983 -4.935 1.00 90.00 89 MET A C 1
ATOM 667 O O . MET A 1 89 ? -10.351 -16.478 -6.048 1.00 90.00 89 MET A O 1
ATOM 671 N N . ARG A 1 90 ? -9.539 -15.363 -4.266 1.00 87.81 90 ARG A N 1
ATOM 672 C CA . ARG A 1 90 ? -8.163 -15.189 -4.728 1.00 87.81 90 ARG A CA 1
ATOM 673 C C . ARG A 1 90 ? -7.195 -15.582 -3.609 1.00 87.81 90 ARG A C 1
ATOM 675 O O . ARG A 1 90 ? -6.755 -14.719 -2.845 1.00 87.81 90 ARG A O 1
ATOM 682 N N . PRO A 1 91 ? -6.889 -16.885 -3.478 1.00 80.25 91 PRO A N 1
ATOM 683 C CA . PRO A 1 91 ? -5.865 -17.346 -2.551 1.00 80.25 91 PRO A CA 1
ATOM 684 C C . PRO A 1 91 ? -4.556 -16.587 -2.809 1.00 80.25 91 PRO A C 1
ATOM 686 O O . PRO A 1 91 ? -4.167 -16.406 -3.960 1.00 80.25 91 PRO A O 1
ATOM 689 N N . ASP A 1 92 ? -3.920 -16.103 -1.743 1.00 79.19 92 ASP A N 1
ATOM 690 C CA . ASP A 1 92 ? -2.682 -15.303 -1.767 1.00 79.19 92 ASP A CA 1
ATOM 691 C C . ASP A 1 92 ? -2.781 -13.874 -2.362 1.00 79.19 92 ASP A C 1
ATOM 693 O O . ASP A 1 92 ? -1.769 -13.179 -2.433 1.00 79.19 92 ASP A O 1
ATOM 697 N N . ASP A 1 93 ? -3.982 -13.396 -2.721 1.00 88.00 93 ASP A N 1
ATOM 698 C CA . ASP A 1 93 ? -4.267 -12.017 -3.180 1.00 88.00 93 ASP A CA 1
ATOM 699 C C . ASP A 1 93 ? -5.550 -11.483 -2.509 1.00 88.00 93 ASP A C 1
ATOM 701 O O . ASP A 1 93 ? -6.570 -11.189 -3.136 1.00 88.00 93 ASP A O 1
ATOM 705 N N . GLY A 1 94 ? -5.523 -11.450 -1.172 1.00 92.38 94 GLY A N 1
ATOM 706 C CA . GLY A 1 94 ? -6.630 -10.965 -0.349 1.00 92.38 94 GLY A CA 1
ATOM 707 C C . GLY A 1 94 ? -6.794 -9.439 -0.363 1.00 92.38 94 GLY A C 1
ATOM 708 O O . GLY A 1 94 ? -6.080 -8.705 -1.039 1.00 92.38 94 GLY A O 1
ATOM 709 N N . TYR A 1 95 ? -7.732 -8.938 0.444 1.00 96.88 95 TYR A N 1
ATOM 710 C CA . TYR A 1 95 ? -7.875 -7.500 0.679 1.00 96.88 95 TYR A CA 1
ATOM 711 C C . TYR A 1 95 ? -7.017 -7.053 1.869 1.00 96.88 95 TYR A C 1
ATOM 713 O O . TYR A 1 95 ? -7.041 -7.688 2.927 1.00 96.88 95 TYR A O 1
ATOM 721 N N . TYR A 1 96 ? -6.308 -5.932 1.737 1.00 98.19 96 TYR A N 1
ATOM 722 C CA . TYR A 1 96 ? -5.456 -5.380 2.792 1.00 98.19 96 TYR A CA 1
ATOM 723 C C . TYR A 1 96 ? -5.842 -3.935 3.105 1.00 98.19 96 TYR A C 1
ATOM 725 O O . TYR A 1 96 ? -6.490 -3.239 2.327 1.00 98.19 96 TYR A O 1
ATOM 733 N N . ALA A 1 97 ? -5.438 -3.443 4.270 1.00 98.31 97 ALA A N 1
ATOM 734 C CA . ALA A 1 97 ? -5.710 -2.074 4.685 1.00 98.31 97 ALA A CA 1
ATOM 735 C C . ALA A 1 97 ? -4.681 -1.082 4.098 1.00 98.31 97 ALA A C 1
ATOM 737 O O . ALA A 1 97 ? -4.146 -0.246 4.825 1.00 98.31 97 ALA A O 1
ATOM 738 N N . TRP A 1 98 ? -4.390 -1.184 2.794 1.00 98.69 98 TRP A N 1
ATOM 739 C CA . TRP A 1 98 ? -3.282 -0.500 2.113 1.00 98.69 98 TRP A CA 1
ATOM 740 C C . TRP A 1 98 ? -3.241 1.019 2.361 1.00 98.69 98 TRP A C 1
ATOM 742 O O . TRP A 1 98 ? -2.260 1.571 2.876 1.00 98.69 98 TRP A O 1
ATOM 752 N N . ASP A 1 99 ? -4.334 1.703 2.028 1.00 98.75 99 ASP A N 1
ATOM 753 C CA . ASP A 1 99 ? -4.438 3.159 2.150 1.00 98.75 99 ASP A CA 1
ATOM 754 C C . ASP A 1 99 ? -4.586 3.597 3.602 1.00 98.75 99 ASP A C 1
ATOM 756 O O . ASP A 1 99 ? -4.020 4.609 4.017 1.00 98.75 99 ASP A O 1
ATOM 760 N N . VAL A 1 100 ? -5.302 2.803 4.402 1.00 98.62 100 VAL A N 1
ATOM 761 C CA . VAL A 1 100 ? -5.517 3.089 5.824 1.00 98.62 100 VAL A CA 1
ATOM 762 C C . VAL A 1 100 ? -4.194 3.016 6.583 1.00 98.62 100 VAL A C 1
ATOM 764 O O . VAL A 1 100 ? -3.946 3.864 7.435 1.00 98.62 100 VAL A O 1
ATOM 767 N N . LEU A 1 101 ? -3.307 2.076 6.243 1.00 98.81 101 LEU A N 1
ATOM 768 C CA . LEU A 1 101 ? -1.953 2.011 6.793 1.00 98.81 101 LEU A CA 1
ATOM 769 C C . LEU A 1 101 ? -1.130 3.244 6.407 1.00 98.81 101 LEU A C 1
ATOM 771 O O . LEU A 1 101 ? -0.481 3.850 7.261 1.00 98.81 101 LEU A O 1
ATOM 775 N N . THR A 1 102 ? -1.204 3.650 5.138 1.00 98.75 102 THR A N 1
ATOM 776 C CA . THR A 1 102 ? -0.526 4.859 4.650 1.00 98.75 102 THR A CA 1
ATOM 777 C C . THR A 1 102 ? -0.997 6.102 5.418 1.00 98.75 102 THR A C 1
ATOM 779 O O . THR A 1 102 ? -0.182 6.914 5.859 1.00 98.75 102 THR A O 1
ATOM 782 N N . ALA A 1 103 ? -2.309 6.239 5.628 1.00 98.69 103 ALA A N 1
ATOM 783 C CA . ALA A 1 103 ? -2.895 7.328 6.402 1.00 98.69 103 ALA A CA 1
ATOM 784 C C . ALA A 1 103 ? -2.531 7.241 7.894 1.00 98.69 103 ALA A C 1
ATOM 786 O O . ALA A 1 103 ? -2.213 8.257 8.510 1.00 98.69 103 ALA A O 1
ATOM 787 N N . ALA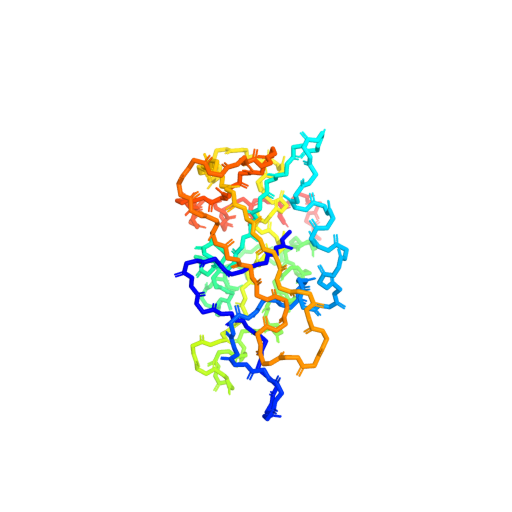 A 1 104 ? -2.504 6.041 8.477 1.00 98.62 104 ALA A N 1
ATOM 788 C CA . ALA A 1 104 ? -2.109 5.836 9.866 1.00 98.62 104 ALA A CA 1
ATOM 789 C C . ALA A 1 104 ? -0.664 6.294 10.116 1.00 98.62 104 ALA A C 1
ATOM 791 O O . ALA A 1 104 ? -0.401 6.932 11.131 1.00 98.62 104 ALA A O 1
ATOM 792 N N . TYR A 1 105 ? 0.249 6.093 9.162 1.00 98.62 105 TYR A N 1
ATOM 793 C CA . TYR A 1 105 ? 1.603 6.645 9.255 1.00 98.62 105 TYR A CA 1
ATOM 794 C C . TYR A 1 105 ? 1.629 8.180 9.192 1.00 98.62 105 TYR A C 1
ATOM 796 O O . TYR A 1 105 ? 2.537 8.822 9.721 1.00 98.62 105 TYR A O 1
ATOM 804 N N . ALA A 1 106 ? 0.661 8.823 8.531 1.00 97.88 106 ALA A N 1
ATOM 805 C CA . ALA A 1 106 ? 0.522 10.278 8.592 1.00 97.88 106 ALA A CA 1
ATOM 806 C C . ALA A 1 106 ? 0.170 10.760 10.008 1.00 97.88 106 ALA A C 1
ATOM 808 O O . ALA A 1 106 ? 0.676 11.801 10.422 1.00 97.88 106 ALA A O 1
ATOM 809 N N . VAL A 1 107 ? -0.624 9.974 10.740 1.00 98.19 107 VAL A N 1
ATOM 810 C CA . VAL A 1 107 ? -1.034 10.244 12.124 1.00 98.19 107 VAL A CA 1
ATOM 811 C C . VAL A 1 107 ? 0.084 9.938 13.123 1.00 98.19 107 VAL A C 1
ATOM 813 O O . VAL A 1 107 ? 0.336 10.750 14.009 1.00 98.19 107 VAL A O 1
ATOM 816 N N . ASP A 1 108 ? 0.766 8.799 12.983 1.00 98.44 108 ASP A N 1
ATOM 817 C CA . ASP A 1 108 ? 1.850 8.385 13.877 1.00 98.44 108 ASP A CA 1
ATOM 818 C C . ASP A 1 108 ? 3.022 7.780 13.093 1.00 98.44 108 ASP A C 1
ATOM 820 O O . ASP A 1 108 ? 2.936 6.698 12.509 1.00 98.44 108 ASP A O 1
ATOM 824 N N . LYS A 1 109 ? 4.156 8.488 13.103 1.00 98.00 109 LYS A N 1
ATOM 825 C CA . LYS A 1 109 ? 5.370 8.086 12.382 1.00 98.00 109 LYS A CA 1
ATOM 826 C C . LYS A 1 109 ? 6.072 6.881 13.005 1.00 98.00 109 LYS A C 1
ATOM 828 O O . LYS A 1 109 ? 6.867 6.249 12.326 1.00 98.00 109 LYS A O 1
ATOM 833 N N . SER A 1 110 ? 5.780 6.529 14.259 1.00 98.12 110 SER A N 1
ATOM 834 C CA . SER A 1 110 ? 6.362 5.352 14.917 1.00 98.12 110 SER A CA 1
ATOM 835 C C . SER A 1 110 ? 5.797 4.024 14.396 1.00 98.12 110 SER A C 1
ATOM 837 O O . SER A 1 110 ? 6.297 2.958 14.771 1.00 98.12 110 SER A O 1
ATOM 839 N N . LEU A 1 111 ? 4.772 4.084 13.537 1.00 98.50 111 LEU A N 1
ATOM 840 C CA . LEU A 1 111 ? 4.091 2.940 12.938 1.00 98.50 111 LEU A CA 1
ATOM 841 C C . LEU A 1 111 ? 4.995 2.071 12.056 1.00 98.50 111 LEU A C 1
ATOM 843 O O . LEU A 1 111 ? 4.782 0.862 11.967 1.00 98.50 111 LEU A O 1
ATOM 847 N N . ALA A 1 112 ? 5.976 2.682 11.397 1.00 98.50 112 ALA A N 1
ATOM 848 C CA . ALA A 1 112 ? 6.884 2.010 10.481 1.00 98.50 112 ALA A CA 1
ATOM 849 C C . ALA A 1 112 ? 8.248 2.700 10.478 1.00 98.50 112 ALA A C 1
ATOM 851 O O . ALA A 1 112 ? 8.354 3.906 10.705 1.00 98.50 112 ALA A O 1
ATOM 852 N N . GLU A 1 113 ? 9.283 1.929 10.177 1.00 98.38 113 GLU A N 1
ATOM 853 C CA . GLU A 1 113 ? 10.590 2.470 9.824 1.00 98.38 113 GLU A CA 1
ATOM 854 C C . GLU A 1 113 ? 10.576 2.900 8.354 1.00 98.38 113 GLU A C 1
ATOM 856 O O . GLU A 1 113 ? 9.730 2.457 7.571 1.00 98.38 113 GLU A O 1
ATOM 861 N N . VAL A 1 114 ? 11.494 3.784 7.963 1.00 97.62 114 VAL A N 1
ATOM 862 C CA . VAL A 1 114 ? 11.637 4.202 6.565 1.00 97.62 114 VAL A CA 1
ATOM 863 C C . VAL A 1 114 ? 13.089 4.142 6.132 1.00 97.62 114 VAL A C 1
ATOM 865 O O . VAL A 1 114 ? 13.981 4.583 6.854 1.00 97.62 114 VAL A O 1
ATOM 868 N N . GLU A 1 115 ? 13.312 3.641 4.925 1.00 94.50 115 GLU A N 1
ATOM 869 C CA . GLU A 1 115 ? 14.644 3.484 4.348 1.00 94.50 115 GLU A CA 1
ATOM 870 C C . GLU A 1 115 ? 14.728 4.216 3.005 1.00 94.50 115 GLU A C 1
ATOM 872 O O . GLU A 1 115 ? 13.793 4.110 2.204 1.00 94.50 115 GLU A O 1
ATOM 877 N N . PRO A 1 116 ? 15.817 4.953 2.717 1.00 94.00 116 PRO A N 1
ATOM 878 C CA . PRO A 1 116 ? 16.042 5.533 1.397 1.00 94.00 116 PRO A CA 1
ATOM 879 C C . PRO A 1 116 ? 16.003 4.476 0.296 1.00 94.00 116 PRO A C 1
ATOM 881 O O . PRO A 1 116 ? 16.568 3.389 0.437 1.00 94.00 116 PRO A O 1
ATOM 884 N N . VAL A 1 117 ? 15.360 4.807 -0.822 1.00 92.50 117 VAL A N 1
ATOM 885 C CA . VAL A 1 117 ? 15.324 3.926 -1.986 1.00 92.50 117 VAL A CA 1
ATOM 886 C C . VAL A 1 117 ? 15.360 4.723 -3.287 1.00 92.50 117 VAL A C 1
ATOM 888 O O . VAL A 1 117 ? 14.586 5.655 -3.502 1.00 92.50 117 VAL A O 1
ATOM 891 N N . ALA A 1 118 ? 16.245 4.306 -4.190 1.00 93.06 118 ALA A N 1
ATOM 892 C CA . ALA A 1 118 ? 16.238 4.751 -5.573 1.00 93.06 118 ALA A CA 1
ATOM 893 C C . ALA A 1 118 ? 15.301 3.836 -6.371 1.00 93.06 118 ALA A C 1
ATOM 895 O O . ALA A 1 118 ? 15.536 2.628 -6.446 1.00 93.06 118 ALA A O 1
ATOM 896 N N . LEU A 1 119 ? 14.235 4.403 -6.935 1.00 93.75 119 LEU A N 1
ATOM 897 C CA . LEU A 1 119 ? 13.219 3.660 -7.678 1.00 93.75 119 LEU A CA 1
ATOM 898 C C . LEU A 1 119 ? 13.189 4.072 -9.147 1.00 93.75 119 LEU A C 1
ATOM 900 O O . LEU A 1 119 ? 13.385 5.236 -9.489 1.00 93.75 119 LEU A O 1
ATOM 904 N N . GLU A 1 120 ? 12.861 3.108 -9.994 1.00 93.56 120 GLU A N 1
ATOM 905 C CA . GLU A 1 120 ? 12.444 3.310 -11.374 1.00 93.56 120 GLU A CA 1
ATOM 906 C C . GLU A 1 120 ? 11.031 2.753 -11.567 1.00 93.56 120 GLU A C 1
ATOM 908 O O . GLU A 1 120 ? 10.678 1.717 -11.002 1.00 93.56 120 GLU A O 1
ATOM 913 N N . VAL A 1 121 ? 10.231 3.434 -12.390 1.00 97.44 121 VAL A N 1
ATOM 914 C CA . VAL A 1 121 ? 8.923 2.956 -12.850 1.00 97.44 121 VAL A CA 1
ATOM 915 C C . VAL A 1 121 ? 9.019 2.630 -14.335 1.00 97.44 121 VAL A C 1
ATOM 917 O O . VAL A 1 121 ? 9.485 3.455 -15.128 1.00 97.44 121 VAL A O 1
ATOM 920 N N . VAL A 1 122 ? 8.562 1.438 -14.717 1.00 98.00 122 VAL A N 1
ATOM 921 C CA . VAL A 1 122 ? 8.458 1.046 -16.125 1.00 98.00 122 VAL A CA 1
ATOM 922 C C . VAL A 1 122 ? 7.223 1.697 -16.748 1.00 98.00 122 VAL A C 1
ATOM 924 O O . VAL A 1 122 ? 6.105 1.445 -16.311 1.00 98.00 122 VAL A O 1
ATOM 927 N N . VAL A 1 123 ? 7.432 2.523 -17.774 1.00 98.44 123 VAL A N 1
ATOM 928 C CA . VAL A 1 123 ? 6.382 3.348 -18.414 1.00 98.44 123 VAL A CA 1
ATOM 929 C C . VAL A 1 123 ? 6.043 2.919 -19.840 1.00 98.44 123 VAL A C 1
ATOM 931 O O . VAL A 1 123 ? 5.323 3.619 -20.546 1.00 98.44 123 VAL A O 1
ATOM 934 N N . GLU A 1 124 ? 6.608 1.804 -20.296 1.00 97.94 124 GLU A N 1
ATOM 935 C CA . GLU A 1 124 ? 6.353 1.291 -21.636 1.00 97.94 124 GLU A CA 1
ATOM 936 C C . GLU A 1 124 ? 4.926 0.744 -21.725 1.00 97.94 124 GLU A C 1
ATOM 938 O O . GLU A 1 124 ? 4.609 -0.299 -21.151 1.00 97.94 124 GLU A O 1
ATOM 943 N N . ALA A 1 125 ? 4.073 1.473 -22.445 1.00 95.38 125 ALA A N 1
ATOM 944 C CA . ALA A 1 125 ? 2.678 1.113 -22.634 1.00 95.38 125 ALA A CA 1
ATOM 945 C C . ALA A 1 125 ? 2.547 -0.248 -23.326 1.00 95.38 125 ALA A C 1
ATOM 947 O O . ALA A 1 125 ? 3.221 -0.527 -24.316 1.00 95.38 125 ALA A O 1
ATOM 948 N N . ASN A 1 126 ? 1.626 -1.078 -22.845 1.00 94.62 126 ASN A N 1
ATOM 949 C CA . ASN A 1 126 ? 1.351 -2.414 -23.381 1.00 94.62 126 ASN A CA 1
ATOM 950 C C . ASN A 1 126 ? 2.429 -3.477 -23.146 1.00 94.62 126 ASN A C 1
ATOM 952 O O . ASN A 1 126 ? 2.237 -4.629 -23.536 1.00 94.62 126 ASN A O 1
ATOM 956 N N . HIS A 1 127 ? 3.499 -3.152 -22.419 1.00 97.38 127 HIS A N 1
ATOM 957 C CA . HIS A 1 127 ? 4.492 -4.138 -22.011 1.00 97.38 127 HIS A CA 1
ATOM 958 C C . HIS A 1 127 ? 3.975 -4.977 -20.817 1.00 97.38 127 HIS A C 1
ATOM 960 O O . HIS A 1 127 ? 3.352 -4.416 -19.909 1.00 97.38 127 HIS A O 1
ATOM 966 N N . PRO A 1 128 ? 4.271 -6.295 -20.723 1.00 97.88 128 PRO A N 1
ATOM 967 C CA . PRO A 1 128 ? 3.844 -7.142 -19.596 1.00 97.88 128 PRO A CA 1
ATOM 968 C C . PRO A 1 128 ? 4.250 -6.669 -18.193 1.00 97.88 128 PRO A C 1
ATOM 970 O O . PRO A 1 128 ? 3.664 -7.109 -17.212 1.00 97.88 128 PRO A O 1
ATOM 973 N N . ILE A 1 129 ? 5.241 -5.777 -18.099 1.00 98.12 129 ILE A N 1
ATOM 974 C CA . ILE A 1 129 ? 5.777 -5.240 -16.835 1.00 98.12 129 ILE A CA 1
ATOM 975 C C . ILE A 1 129 ? 5.531 -3.735 -16.685 1.00 98.12 129 ILE A C 1
ATOM 977 O O . ILE A 1 129 ? 6.206 -3.075 -15.895 1.00 98.12 129 ILE A O 1
ATOM 981 N N . GLU A 1 130 ? 4.625 -3.172 -17.483 1.00 98.50 130 GLU A N 1
ATOM 982 C CA . GLU A 1 130 ? 4.180 -1.787 -17.335 1.00 98.50 130 GLU A CA 1
ATOM 983 C C . GLU A 1 130 ? 3.738 -1.513 -15.892 1.00 98.50 130 GLU A C 1
ATOM 985 O O . GLU A 1 130 ? 3.109 -2.356 -15.259 1.00 98.50 130 GLU A O 1
ATOM 990 N N . GLY A 1 131 ? 4.111 -0.357 -15.340 1.00 98.50 131 GLY A N 1
ATOM 991 C CA . GLY A 1 131 ? 3.808 0.012 -13.956 1.00 98.50 131 GLY A CA 1
ATOM 992 C C . GLY A 1 131 ? 4.684 -0.669 -12.899 1.00 98.50 131 GLY A C 1
ATOM 993 O O . GLY A 1 131 ? 4.587 -0.336 -11.718 1.00 98.50 131 GLY A O 1
ATOM 994 N N . ARG A 1 132 ? 5.581 -1.593 -13.272 1.00 98.44 132 ARG A N 1
ATOM 995 C CA . ARG A 1 132 ? 6.496 -2.217 -12.308 1.00 98.44 132 ARG A CA 1
ATOM 996 C C . ARG A 1 132 ? 7.421 -1.172 -11.686 1.00 98.44 132 ARG A C 1
ATOM 998 O O . ARG A 1 132 ? 8.074 -0.408 -12.398 1.00 98.44 132 ARG A O 1
ATOM 1005 N N . THR A 1 133 ? 7.521 -1.191 -10.358 1.00 97.75 133 THR A N 1
ATOM 1006 C CA . THR A 1 133 ? 8.425 -0.337 -9.576 1.00 97.75 133 THR A CA 1
ATOM 1007 C C . THR A 1 133 ? 9.659 -1.145 -9.176 1.00 97.75 133 THR A C 1
ATOM 1009 O O . THR A 1 133 ? 9.539 -2.150 -8.487 1.00 97.75 133 THR A O 1
ATOM 1012 N N . LYS A 1 134 ? 10.856 -0.760 -9.621 1.00 94.75 134 LYS A N 1
ATOM 1013 C CA . LYS A 1 134 ? 12.095 -1.520 -9.376 1.00 94.75 134 LYS A CA 1
ATOM 1014 C C . LYS A 1 134 ? 13.098 -0.689 -8.594 1.00 94.75 134 LYS A C 1
ATOM 1016 O O . LYS A 1 134 ? 13.173 0.522 -8.785 1.00 94.75 134 LYS A O 1
ATOM 1021 N N . ARG A 1 135 ? 13.923 -1.346 -7.774 1.00 93.75 135 ARG A N 1
ATOM 1022 C CA . ARG A 1 135 ? 15.126 -0.711 -7.221 1.00 93.75 135 ARG A CA 1
ATOM 1023 C C . ARG A 1 135 ? 16.117 -0.422 -8.340 1.00 93.75 135 ARG A C 1
ATOM 1025 O O . ARG A 1 135 ? 16.410 -1.302 -9.149 1.00 93.75 135 ARG A O 1
ATOM 1032 N N . LEU A 1 136 ? 16.664 0.785 -8.341 1.00 91.62 136 LEU A N 1
ATOM 1033 C CA . LEU A 1 136 ? 17.855 1.098 -9.116 1.00 91.62 136 LEU A CA 1
ATOM 1034 C C . LEU A 1 136 ? 19.109 0.533 -8.420 1.00 91.62 136 LEU A C 1
ATOM 1036 O O . LEU A 1 136 ? 19.090 0.314 -7.204 1.00 91.62 136 LEU A O 1
ATOM 1040 N N . PRO A 1 137 ? 20.204 0.295 -9.167 1.00 86.12 137 PRO A N 1
ATOM 1041 C CA . PRO A 1 137 ? 21.466 -0.169 -8.598 1.00 86.12 137 PRO A CA 1
ATOM 1042 C C . PRO A 1 137 ? 21.989 0.736 -7.474 1.00 86.12 137 PRO A C 1
ATOM 1044 O O . PRO A 1 137 ? 21.766 1.949 -7.470 1.00 86.12 137 PRO A O 1
ATOM 1047 N N . ALA A 1 138 ? 22.740 0.146 -6.541 1.00 73.75 138 ALA A N 1
ATOM 1048 C CA . ALA A 1 138 ? 23.387 0.888 -5.464 1.00 73.75 138 ALA A CA 1
ATOM 1049 C C . ALA A 1 138 ? 24.301 1.992 -6.032 1.00 73.75 138 ALA A C 1
ATOM 1051 O O . ALA A 1 138 ? 25.112 1.737 -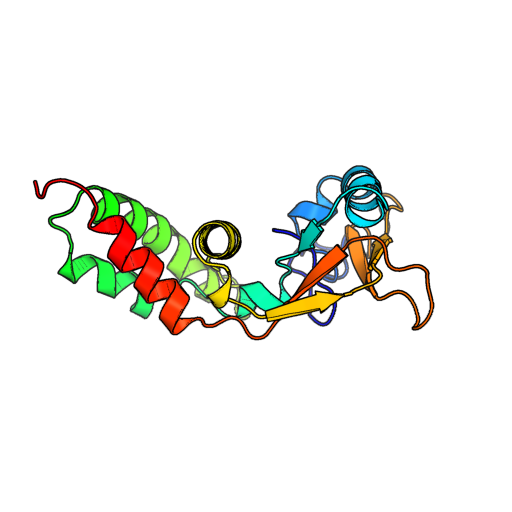6.921 1.00 73.75 138 ALA A O 1
ATOM 1052 N N . GLY A 1 139 ? 24.157 3.220 -5.525 1.00 68.88 139 GLY A N 1
ATOM 1053 C CA . GLY A 1 139 ? 24.899 4.393 -6.003 1.00 68.88 139 GLY A CA 1
ATOM 1054 C C . GLY A 1 139 ? 24.204 5.193 -7.111 1.00 68.88 139 GLY A C 1
ATOM 1055 O O . GLY A 1 139 ? 24.675 6.279 -7.444 1.00 68.88 139 GLY A O 1
ATOM 1056 N N . ALA A 1 140 ? 23.069 4.723 -7.643 1.00 76.69 140 ALA A N 1
ATOM 1057 C CA . ALA A 1 140 ? 22.189 5.578 -8.433 1.00 76.69 140 ALA A CA 1
ATOM 1058 C C . ALA A 1 140 ? 21.713 6.765 -7.581 1.00 76.69 140 ALA A C 1
ATOM 1060 O O . ALA A 1 140 ? 21.530 6.632 -6.368 1.00 76.69 140 ALA A O 1
ATOM 1061 N N . VAL A 1 141 ? 21.501 7.923 -8.215 1.00 67.25 141 VAL A N 1
ATOM 1062 C CA . VAL A 1 141 ? 20.943 9.095 -7.531 1.00 67.25 141 VAL A CA 1
ATOM 1063 C C . VAL A 1 141 ? 19.558 8.717 -7.018 1.00 67.25 141 VAL A C 1
ATOM 1065 O O . VAL A 1 141 ? 18.591 8.647 -7.775 1.00 67.25 141 VAL A O 1
ATOM 1068 N N . SER A 1 142 ? 19.475 8.431 -5.721 1.00 61.66 142 SER A N 1
ATOM 1069 C CA . SER A 1 142 ? 18.203 8.266 -5.040 1.00 61.66 142 SER A CA 1
ATOM 1070 C C . SER A 1 142 ? 17.516 9.620 -5.070 1.00 61.66 142 SER A C 1
ATOM 1072 O O . SER A 1 142 ? 18.065 10.607 -4.579 1.00 61.66 142 SER A O 1
ATOM 1074 N N . GLY A 1 143 ? 16.307 9.671 -5.626 1.00 68.56 143 GLY A N 1
ATOM 1075 C CA . GLY A 1 143 ? 15.403 10.777 -5.335 1.00 68.56 143 GLY A CA 1
ATOM 1076 C C . GLY A 1 143 ? 15.174 10.897 -3.823 1.00 68.56 143 GLY A C 1
ATOM 1077 O O . GLY A 1 143 ? 15.653 10.083 -3.024 1.00 68.56 143 GLY A O 1
ATOM 1078 N N . ASN A 1 144 ? 14.388 11.887 -3.407 1.00 89.88 144 ASN A N 1
ATOM 1079 C CA . ASN A 1 144 ? 14.028 12.089 -2.000 1.00 89.88 144 ASN A CA 1
ATOM 1080 C C . ASN A 1 144 ? 12.920 11.107 -1.551 1.00 89.88 144 ASN A C 1
ATOM 1082 O O . ASN A 1 144 ? 11.965 11.466 -0.863 1.00 89.88 144 ASN A O 1
ATOM 1086 N N . THR A 1 145 ? 13.039 9.853 -1.985 1.00 94.31 145 THR A N 1
ATOM 1087 C CA . THR A 1 145 ? 12.059 8.789 -1.806 1.00 94.31 145 THR A CA 1
ATOM 1088 C C . THR A 1 145 ? 12.563 7.810 -0.757 1.00 94.31 145 THR A C 1
ATOM 1090 O O . THR A 1 145 ? 13.686 7.309 -0.819 1.00 94.31 145 THR A O 1
ATOM 1093 N N . VAL A 1 146 ? 11.717 7.542 0.230 1.00 95.81 146 VAL A N 1
ATOM 1094 C CA . VAL A 1 146 ? 11.942 6.530 1.260 1.00 95.81 146 VAL A CA 1
ATOM 1095 C C . VAL A 1 146 ? 10.795 5.531 1.227 1.00 95.81 146 VAL A C 1
ATOM 1097 O O . VAL A 1 146 ? 9.654 5.901 0.955 1.00 95.81 146 VAL A O 1
ATOM 1100 N N . MET A 1 147 ? 11.076 4.268 1.510 1.00 97.00 147 MET A N 1
ATOM 1101 C CA . MET A 1 147 ? 10.077 3.205 1.547 1.00 97.00 147 MET A CA 1
ATOM 1102 C C . MET A 1 147 ? 9.823 2.770 2.982 1.00 97.00 147 MET A C 1
ATOM 1104 O O . MET A 1 147 ? 10.762 2.639 3.765 1.00 97.00 147 MET A O 1
ATOM 1108 N N . ALA A 1 148 ? 8.556 2.542 3.317 1.00 98.31 148 ALA A N 1
ATOM 1109 C CA . ALA A 1 148 ? 8.165 2.002 4.606 1.00 98.31 148 ALA A CA 1
ATOM 1110 C C . ALA A 1 148 ? 8.632 0.546 4.754 1.00 98.31 148 ALA A C 1
ATOM 1112 O O . ALA A 1 148 ? 8.439 -0.283 3.862 1.00 98.31 148 ALA A O 1
ATOM 1113 N N . LYS A 1 149 ? 9.224 0.236 5.905 1.00 97.19 149 LYS A N 1
ATOM 1114 C CA . LYS A 1 149 ? 9.673 -1.095 6.323 1.00 97.19 149 LYS A CA 1
ATOM 1115 C C . LYS A 1 149 ? 9.215 -1.361 7.760 1.00 97.19 149 LYS A C 1
ATOM 1117 O O . LYS A 1 149 ? 8.788 -0.447 8.467 1.00 97.19 149 LYS A O 1
ATOM 1122 N N . ASN A 1 150 ? 9.270 -2.626 8.179 1.00 96.62 150 ASN A N 1
ATOM 1123 C CA . ASN A 1 150 ? 9.033 -3.047 9.568 1.00 96.62 150 ASN A CA 1
ATOM 1124 C C . ASN A 1 150 ? 7.742 -2.459 10.176 1.00 96.62 150 ASN A C 1
ATOM 1126 O O . ASN A 1 150 ? 7.732 -1.908 11.277 1.00 96.62 150 ASN A O 1
ATOM 1130 N N . THR A 1 151 ? 6.640 -2.529 9.422 1.00 97.50 151 THR A N 1
ATOM 1131 C CA . THR A 1 151 ? 5.340 -2.003 9.855 1.00 97.50 151 THR A CA 1
ATOM 1132 C C . THR A 1 151 ? 4.812 -2.758 11.076 1.00 97.50 151 THR A C 1
ATOM 1134 O O . THR A 1 151 ? 4.760 -3.986 11.095 1.00 97.50 151 THR A O 1
ATOM 1137 N N . LYS A 1 152 ? 4.358 -2.019 12.092 1.00 98.50 152 LYS A N 1
ATOM 1138 C CA . LYS A 1 152 ? 3.807 -2.572 13.336 1.00 98.50 152 LYS A CA 1
ATOM 1139 C C . LYS A 1 152 ? 2.311 -2.873 13.184 1.00 98.50 152 LYS A C 1
ATOM 1141 O O . LYS A 1 152 ? 1.474 -2.063 13.577 1.00 98.50 152 LYS A O 1
ATOM 1146 N N . ALA A 1 153 ? 1.970 -4.031 12.618 1.00 98.19 153 ALA A N 1
ATOM 1147 C CA . ALA A 1 153 ? 0.586 -4.401 12.289 1.00 98.19 153 ALA A CA 1
ATOM 1148 C C . ALA A 1 153 ? -0.382 -4.377 13.494 1.00 98.19 153 ALA A C 1
ATOM 1150 O O . ALA A 1 153 ? -1.479 -3.830 13.396 1.00 98.19 153 ALA A O 1
ATOM 1151 N N . ASP A 1 154 ? 0.015 -4.894 14.658 1.00 98.31 154 ASP A N 1
ATOM 1152 C CA . ASP A 1 154 ? -0.856 -4.864 15.846 1.00 98.31 154 ASP A CA 1
ATOM 1153 C C . ASP A 1 154 ? -1.122 -3.436 16.328 1.00 98.31 154 ASP A C 1
ATOM 1155 O O . ASP A 1 154 ? -2.256 -3.075 16.653 1.00 98.31 154 ASP A O 1
ATOM 1159 N N . PHE A 1 155 ? -0.084 -2.596 16.308 1.00 98.56 155 PHE A N 1
ATOM 1160 C CA . PHE A 1 155 ? -0.215 -1.181 16.631 1.00 98.56 155 PHE A CA 1
ATOM 1161 C C . PHE A 1 155 ? -1.129 -0.468 15.628 1.00 98.56 155 PHE A C 1
ATOM 1163 O O . PHE A 1 155 ? -2.020 0.271 16.044 1.00 98.56 155 PHE A O 1
ATOM 1170 N N . PHE A 1 156 ? -0.994 -0.760 14.329 1.00 98.75 156 PHE A N 1
ATOM 1171 C CA . PHE A 1 156 ? -1.901 -0.275 13.288 1.00 98.75 156 PHE A CA 1
ATOM 1172 C C . PHE A 1 156 ? -3.369 -0.607 13.605 1.00 98.75 156 PHE A C 1
ATOM 1174 O O . PHE 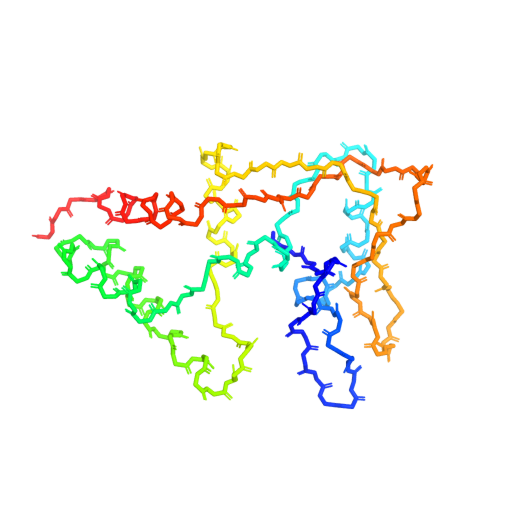A 1 156 ? -4.212 0.292 13.653 1.00 98.75 156 PHE A O 1
ATOM 1181 N N . TYR A 1 157 ? -3.692 -1.878 13.865 1.00 98.62 157 TYR A N 1
ATOM 1182 C CA . TYR A 1 157 ? -5.073 -2.272 14.155 1.00 98.62 157 TYR A CA 1
ATOM 1183 C C . TYR A 1 157 ? -5.604 -1.621 15.433 1.00 98.62 157 TYR A C 1
ATOM 1185 O O . TYR A 1 157 ? -6.768 -1.218 15.479 1.00 98.62 157 TYR A O 1
ATOM 1193 N N . GLN A 1 158 ? -4.754 -1.451 16.448 1.00 98.38 158 GLN A N 1
ATOM 1194 C CA . GLN A 1 158 ? -5.121 -0.726 17.659 1.00 98.38 158 GLN A CA 1
ATOM 1195 C C . GLN A 1 158 ? -5.422 0.750 17.365 1.00 98.38 158 GLN A C 1
ATOM 1197 O O . GLN A 1 158 ? -6.408 1.281 17.880 1.00 98.38 158 GLN A O 1
ATOM 1202 N N . MET A 1 159 ? -4.625 1.413 16.520 1.00 98.38 159 MET A N 1
ATOM 1203 C CA . MET A 1 159 ? -4.887 2.789 16.089 1.00 98.38 159 MET A CA 1
ATOM 1204 C C . MET A 1 159 ? -6.241 2.910 15.388 1.00 98.38 159 MET A C 1
ATOM 1206 O O . MET A 1 159 ? -7.002 3.829 15.701 1.00 98.38 159 MET A O 1
ATOM 1210 N N . VAL A 1 160 ? -6.569 1.984 14.480 1.00 98.38 160 VAL A N 1
ATOM 1211 C CA . VAL A 1 160 ? -7.860 1.980 13.772 1.00 98.38 160 VAL A CA 1
ATOM 1212 C C . VAL A 1 160 ? -9.015 1.807 14.757 1.00 98.38 160 VAL A C 1
ATOM 1214 O O . VAL A 1 160 ? -9.899 2.662 14.801 1.00 98.38 160 VAL A O 1
ATOM 1217 N N . LEU A 1 161 ? -8.979 0.774 15.607 1.00 98.12 161 LEU A N 1
ATOM 1218 C CA . LEU A 1 161 ? -10.028 0.523 16.604 1.00 98.12 161 LEU A CA 1
ATOM 1219 C C . LEU A 1 161 ? -10.200 1.708 17.566 1.00 98.12 161 LEU A C 1
ATOM 1221 O O . LEU A 1 161 ? -11.322 2.091 17.880 1.00 98.12 161 LEU A O 1
ATOM 1225 N N . ASN A 1 162 ? -9.101 2.325 18.011 1.00 97.75 162 ASN A N 1
ATOM 1226 C CA . ASN A 1 162 ? -9.146 3.520 18.857 1.00 97.75 162 ASN A CA 1
ATOM 1227 C C . ASN A 1 162 ? -9.796 4.707 18.135 1.00 97.75 162 ASN A C 1
ATOM 1229 O O . ASN A 1 162 ? -10.555 5.463 18.742 1.00 97.75 162 ASN A O 1
ATOM 1233 N N . SER A 1 163 ? -9.494 4.883 16.848 1.00 97.94 163 SER A N 1
ATOM 1234 C CA . SER A 1 163 ? -10.007 5.993 16.041 1.00 97.94 163 SER A CA 1
ATOM 1235 C C . SER A 1 163 ? -11.509 5.866 15.803 1.00 97.94 163 SER A C 1
ATOM 1237 O O . SER A 1 163 ? -12.230 6.857 15.884 1.00 97.94 163 SER A O 1
ATOM 1239 N N . THR A 1 164 ? -12.015 4.648 15.606 1.00 97.62 164 THR A N 1
ATOM 1240 C CA . THR A 1 164 ? -13.444 4.404 15.360 1.00 97.62 164 THR A CA 1
ATOM 1241 C C . THR A 1 164 ? -14.319 4.475 16.615 1.00 97.62 164 THR A C 1
ATOM 1243 O O . THR A 1 164 ? -15.540 4.344 16.518 1.00 97.62 164 THR A O 1
ATOM 1246 N N . ARG A 1 165 ? -13.730 4.742 17.787 1.00 97.31 165 ARG A N 1
ATOM 1247 C CA . ARG A 1 165 ? -14.450 5.110 19.020 1.00 97.31 165 ARG A CA 1
ATOM 1248 C C . ARG A 1 165 ? -14.528 6.621 19.252 1.00 97.31 165 ARG A C 1
ATOM 1250 O O . ARG A 1 165 ? -15.155 7.062 20.207 1.00 97.31 165 ARG A O 1
ATOM 1257 N N . ARG A 1 166 ? -13.914 7.446 18.392 1.00 93.38 166 ARG A N 1
ATOM 1258 C CA . ARG A 1 166 ? -13.897 8.918 18.528 1.00 93.38 166 ARG A CA 1
ATOM 1259 C C . ARG A 1 166 ? -15.162 9.580 17.970 1.00 93.38 166 ARG A C 1
ATOM 1261 O O . ARG A 1 166 ? -15.095 10.509 17.174 1.00 93.38 166 ARG A O 1
ATOM 1268 N N . CYS A 1 167 ? -16.321 9.086 18.385 1.00 89.69 167 CYS A N 1
ATOM 1269 C CA . CYS A 1 167 ? -17.625 9.705 18.157 1.00 89.69 167 CYS A CA 1
ATOM 1270 C C . CYS A 1 167 ? -18.522 9.431 19.371 1.00 89.69 167 CYS A C 1
ATOM 1272 O O . CY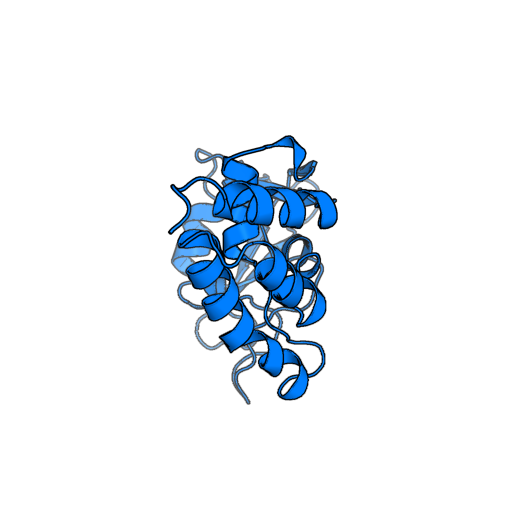S A 1 167 ? -18.213 8.542 20.166 1.00 89.69 167 CYS A O 1
ATOM 1274 N N . LEU A 1 168 ? -19.598 10.204 19.547 1.00 80.25 168 LEU A N 1
ATOM 1275 C CA . LEU A 1 168 ? -20.553 9.914 20.618 1.00 80.25 168 LEU A CA 1
ATOM 1276 C C . LEU A 1 168 ? -21.174 8.523 20.384 1.00 80.25 168 LEU A C 1
ATOM 1278 O O . LEU A 1 168 ? -21.516 8.217 19.234 1.00 80.25 168 LEU A O 1
ATOM 1282 N N . PRO A 1 169 ? -21.303 7.686 21.431 1.00 77.31 169 PRO A N 1
ATOM 1283 C CA . PRO A 1 169 ? -22.104 6.471 21.351 1.00 77.31 169 PRO A CA 1
ATOM 1284 C C . PRO A 1 169 ? -23.530 6.824 20.921 1.00 77.31 169 PRO A C 1
ATOM 1286 O O . PRO A 1 169 ? -24.026 7.900 21.270 1.00 77.31 169 PRO A O 1
ATOM 1289 N N . LYS A 1 170 ? -24.157 5.942 20.140 1.00 67.06 170 LYS A N 1
ATOM 1290 C CA . LYS A 1 170 ? -25.578 6.079 19.801 1.00 67.06 170 LYS A CA 1
ATOM 1291 C C . LYS A 1 170 ? -26.475 5.905 21.022 1.00 67.06 170 LYS A C 1
ATOM 1293 O O . LYS A 1 170 ? -26.114 5.094 21.903 1.00 67.06 170 LYS A O 1
#

Sequence (170 aa):
MGGAVDVKGNVFIDGRTDGSAEWNIFWDPPAAKTVLTCPHLKTVVFSLDSTNSVPVTSAVVQKFGAQNEYLLSQFVGATWASCTHVVLMRPDDGYYAWDVLTAAYAVDKSLAEVEPVALEVVVEANHPIEGRTKRLPAGAVSGNTVMAKNTKADFFYQMVLNSTRRCLPK

Organism: Leptomonas pyrrhocoris (NCBI:txid157538)

Radius of gyration: 17.48 Å; chains: 1; bounding box: 50×36×45 Å

pLDDT: mean 95.0, std 6.58, range [61.66, 98.81]

Foldseek 3Di:
DAADEPDFEQDDDPPFAPRQAHDVCLVAVVVVQCQQQAQPDQAEDQYCQNFVLFFLAPVLLVVLVVVVLFPLSVVVSVVSVVFNCQCVVPPPNGDTPRVLLVVVCVVPVVQFDKAFFAWGAACDPRDNCHNHIYTDDPPPPGHSYIYTDDGDNVVSSVSSSVVSNPDDGD

InterPro domains:
  IPR001910 Inosine/uridine-preferring nucleoside hydrolase domain [PF01156] (1-133)
  IPR023186 Inosine/uridine-preferring nucleoside hydrolase [PTHR12304] (1-163)
  IPR036452 Ribonucleoside hydrolase-like [G3DSA:3.90.245.10] (1-167)
  IPR036452 Ribonucleoside hydrolase-like [SSF53590] (1-167)